Protein AF-A0ABD5WME0-F1 (afdb_monomer_lite)

Secondary structure (DSSP, 8-state):
-HHHHHHHHHT----TTS-HHHHHHHHHHHHHHTTTT-SSS-TT--EEEEEETTTTEEEEEEETT--S-HHHHHHHHHHHHHHHS-TT---EEEE----TTEEEEEEEE-

Sequence (110 aa):
MKQGGEASAQTLPYSDDISLEEAYDKLDKTVQEVYQDSDMKYPGGRYTYDLDTAAREARLGADKNWALPKPFVKGVHTRMINRFGPTDANPHLEESEPEGDEKFVWEVTW

pLDDT: mean 84.23, std 12.63, range [47.12, 97.81]

Organism: NCBI:txid3034025

Structure (mmCIF, N/CA/C/O backbone):
data_AF-A0ABD5WME0-F1
#
_entry.id   AF-A0ABD5WME0-F1
#
loop_
_atom_site.group_PDB
_atom_site.id
_atom_site.type_symbol
_atom_site.label_atom_id
_atom_site.label_alt_id
_atom_site.label_comp_id
_atom_site.label_asym_id
_atom_site.label_entity_id
_atom_site.label_seq_id
_atom_site.pdbx_PDB_ins_code
_atom_site.Cartn_x
_atom_site.Cartn_y
_atom_site.Cartn_z
_atom_site.occupancy
_atom_site.B_iso_or_equiv
_atom_site.auth_seq_id
_atom_site.auth_comp_id
_atom_site.auth_asym_id
_atom_site.auth_atom_id
_atom_site.pdbx_PDB_model_num
ATOM 1 N N . MET A 1 1 ? 6.179 14.810 -6.859 1.00 51.09 1 MET A N 1
ATOM 2 C CA . MET A 1 1 ? 5.584 13.580 -7.436 1.00 51.09 1 MET A CA 1
ATOM 3 C C . MET A 1 1 ? 4.652 12.796 -6.494 1.00 51.09 1 MET A C 1
ATOM 5 O O . MET A 1 1 ? 4.004 11.893 -7.002 1.00 51.09 1 MET A O 1
ATOM 9 N N . LYS A 1 2 ? 4.483 13.140 -5.196 1.00 47.12 2 LYS A N 1
ATOM 10 C CA . LYS A 1 2 ? 3.469 12.510 -4.305 1.00 47.12 2 LYS A CA 1
ATOM 11 C C . LYS A 1 2 ? 2.058 12.448 -4.921 1.00 47.12 2 LYS A C 1
ATOM 13 O O . LYS A 1 2 ? 1.420 11.407 -4.881 1.00 47.12 2 LYS A O 1
ATOM 18 N N . GLN A 1 3 ? 1.641 13.528 -5.589 1.00 51.97 3 GLN A N 1
ATOM 19 C CA . GLN A 1 3 ? 0.334 13.623 -6.256 1.00 51.97 3 GLN A CA 1
ATOM 20 C C . GLN A 1 3 ? 0.087 12.549 -7.330 1.00 51.97 3 GLN A C 1
ATOM 22 O O . GLN A 1 3 ? -1.062 12.211 -7.580 1.00 51.97 3 GLN A O 1
ATOM 27 N N . GLY A 1 4 ? 1.130 11.991 -7.959 1.00 59.53 4 GLY A N 1
ATOM 28 C CA . GLY A 1 4 ? 0.958 10.990 -9.018 1.00 59.53 4 GLY A CA 1
ATOM 29 C C . GLY A 1 4 ? 0.520 9.619 -8.496 1.00 59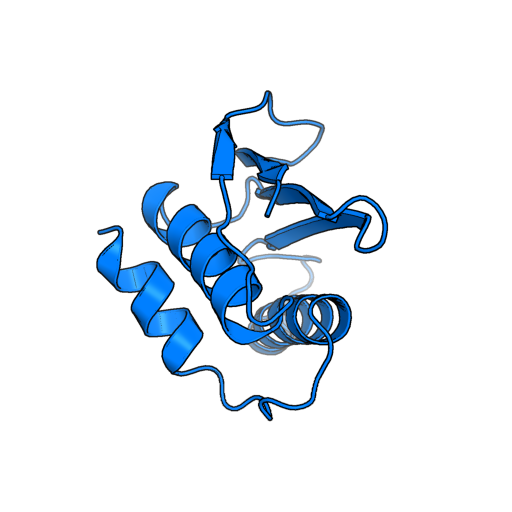.53 4 GLY A C 1
ATOM 30 O O . GLY A 1 4 ? -0.314 8.970 -9.121 1.00 59.53 4 GLY A O 1
ATOM 31 N N . GLY A 1 5 ? 1.050 9.194 -7.344 1.00 61.00 5 GLY A N 1
ATOM 32 C CA . GLY A 1 5 ? 0.703 7.904 -6.736 1.00 61.00 5 GLY A CA 1
ATOM 33 C C . GLY A 1 5 ? -0.723 7.894 -6.198 1.00 61.00 5 GLY A C 1
ATOM 34 O O . GLY A 1 5 ? -1.508 7.006 -6.517 1.00 61.00 5 GLY A O 1
ATOM 35 N N . GLU A 1 6 ? -1.091 8.948 -5.466 1.00 64.12 6 GLU A N 1
ATOM 36 C CA . GLU A 1 6 ? -2.452 9.121 -4.950 1.00 64.12 6 GLU A CA 1
ATOM 37 C C . GLU A 1 6 ? -3.487 9.218 -6.083 1.00 64.12 6 GLU A C 1
ATOM 39 O O . GLU A 1 6 ? -4.540 8.589 -6.000 1.00 64.12 6 GLU A O 1
ATOM 44 N N . ALA A 1 7 ? -3.181 9.944 -7.165 1.00 62.41 7 ALA A N 1
ATOM 45 C CA . ALA A 1 7 ? -4.062 10.044 -8.330 1.00 62.41 7 ALA A CA 1
ATOM 46 C C . ALA A 1 7 ? -4.202 8.710 -9.086 1.00 62.41 7 ALA A C 1
ATOM 48 O O . ALA A 1 7 ? -5.299 8.362 -9.512 1.00 62.41 7 ALA A O 1
ATOM 49 N N . SER A 1 8 ? -3.127 7.924 -9.204 1.00 62.41 8 SER A N 1
ATOM 50 C CA . SER A 1 8 ? -3.183 6.609 -9.868 1.00 62.41 8 SER A CA 1
ATOM 51 C C . SER A 1 8 ? -4.053 5.614 -9.091 1.00 62.41 8 SER A C 1
ATOM 53 O O . SER A 1 8 ? -4.802 4.838 -9.679 1.00 62.41 8 SER A O 1
ATOM 55 N N . ALA A 1 9 ? -4.028 5.679 -7.757 1.00 60.72 9 ALA A N 1
ATOM 56 C CA . ALA A 1 9 ? -4.901 4.868 -6.911 1.00 60.72 9 ALA A CA 1
ATOM 57 C C . ALA A 1 9 ? -6.381 5.323 -6.949 1.00 60.72 9 ALA A C 1
ATOM 59 O O . ALA A 1 9 ? -7.285 4.525 -6.699 1.00 60.72 9 ALA A O 1
ATOM 60 N N . GLN A 1 10 ? -6.668 6.586 -7.296 1.00 59.38 10 GLN A N 1
ATOM 61 C CA . GLN A 1 10 ? -8.044 7.056 -7.530 1.00 59.38 10 GLN A CA 1
ATOM 62 C C . GLN A 1 10 ? -8.659 6.460 -8.798 1.00 59.38 10 GLN A C 1
ATOM 64 O O . GLN A 1 10 ? -9.863 6.224 -8.830 1.00 59.38 10 GLN A O 1
ATOM 69 N N . THR A 1 11 ? -7.846 6.191 -9.820 1.00 65.31 11 THR A N 1
ATOM 70 C CA . THR A 1 11 ? -8.316 5.613 -11.086 1.00 65.31 11 THR A CA 1
ATOM 71 C C . THR A 1 11 ? -8.525 4.101 -11.035 1.00 65.31 11 THR A C 1
ATOM 73 O O . THR A 1 11 ? -8.935 3.521 -12.038 1.00 65.31 11 THR A O 1
ATOM 76 N N . LEU A 1 12 ? -8.262 3.451 -9.893 1.00 68.06 12 LEU A N 1
ATOM 77 C CA . LEU A 1 12 ? -8.513 2.020 -9.734 1.00 68.06 12 LEU A CA 1
ATOM 78 C C . LEU A 1 12 ? -10.025 1.752 -9.846 1.00 68.06 12 LEU A C 1
ATOM 80 O O . LEU A 1 12 ? -10.789 2.298 -9.038 1.00 68.06 12 LEU A O 1
ATOM 84 N N . PRO A 1 13 ? -10.468 0.916 -10.808 1.00 71.94 13 PRO A N 1
ATOM 85 C CA . PRO A 1 13 ? -11.879 0.659 -11.098 1.00 71.94 13 PRO A CA 1
ATOM 86 C C . PRO A 1 13 ? -12.493 -0.346 -10.109 1.00 71.94 13 PRO A C 1
ATOM 88 O O . PRO A 1 13 ? -13.335 -1.163 -10.476 1.00 71.94 13 PRO A O 1
ATOM 91 N N . TYR A 1 14 ? -12.015 -0.350 -8.866 1.00 79.31 14 TYR A N 1
ATOM 92 C CA . TYR A 1 14 ? -12.482 -1.264 -7.835 1.00 79.31 14 TYR A CA 1
ATOM 93 C C . TYR A 1 14 ? -13.739 -0.698 -7.184 1.00 79.31 14 TYR A C 1
ATOM 95 O O . TYR A 1 14 ? -13.873 0.518 -7.032 1.00 79.31 14 TYR A O 1
ATOM 103 N N . SER A 1 15 ? -14.649 -1.594 -6.813 1.00 73.12 15 SER A N 1
ATOM 104 C CA . SER A 1 15 ? -15.811 -1.235 -6.009 1.00 73.12 15 SER A CA 1
ATOM 105 C C . SER A 1 15 ? -15.359 -0.753 -4.627 1.00 73.12 15 SER A C 1
ATOM 107 O O . SER A 1 15 ? -14.357 -1.241 -4.110 1.00 73.12 15 SER A O 1
ATOM 109 N N . ASP A 1 16 ? -16.069 0.213 -4.043 1.00 74.81 16 ASP A N 1
ATOM 110 C CA . ASP A 1 16 ? -15.717 0.802 -2.740 1.00 74.81 16 ASP A CA 1
ATOM 111 C C . ASP A 1 16 ? -16.129 -0.086 -1.545 1.00 74.81 16 ASP A C 1
ATOM 113 O O . ASP A 1 16 ? -15.867 0.265 -0.400 1.00 74.81 16 ASP A O 1
ATOM 117 N N . ASP A 1 17 ? -16.779 -1.226 -1.796 1.00 79.38 17 ASP A N 1
ATOM 118 C CA . ASP A 1 17 ? -17.266 -2.179 -0.789 1.00 79.38 17 ASP A CA 1
ATOM 119 C C . ASP A 1 17 ? -16.300 -3.344 -0.505 1.00 79.38 17 ASP A C 1
ATOM 121 O O . ASP A 1 17 ? -16.624 -4.220 0.298 1.00 79.38 17 ASP A O 1
ATOM 125 N N . ILE A 1 18 ? -15.123 -3.356 -1.136 1.00 88.88 18 ILE A N 1
ATOM 126 C CA . ILE A 1 18 ? -14.094 -4.378 -0.900 1.00 88.88 18 ILE A CA 1
ATOM 127 C C . ILE A 1 18 ? -13.236 -4.041 0.320 1.00 88.88 18 ILE A C 1
ATOM 129 O O . ILE A 1 18 ? -13.022 -2.870 0.647 1.00 88.88 18 ILE A O 1
ATOM 133 N N . SER A 1 19 ? -12.698 -5.071 0.972 1.00 90.81 19 SER A N 1
ATOM 134 C CA . SER A 1 19 ? -11.790 -4.882 2.105 1.00 90.81 19 SER A CA 1
ATOM 135 C C . SER A 1 19 ? -10.431 -4.315 1.668 1.00 90.81 19 SER A C 1
ATOM 137 O O . SER A 1 19 ? -10.025 -4.423 0.508 1.00 90.81 19 SER A O 1
ATOM 139 N N . LEU A 1 20 ? -9.682 -3.736 2.614 1.00 91.06 20 LEU A N 1
ATOM 140 C CA . LEU A 1 20 ? -8.310 -3.278 2.371 1.00 91.06 20 LEU A CA 1
ATOM 141 C C . LEU A 1 20 ? -7.402 -4.409 1.857 1.00 91.06 20 LEU A C 1
ATOM 143 O O . LEU A 1 20 ? -6.599 -4.183 0.953 1.00 91.06 20 LEU A O 1
ATOM 147 N N . GLU A 1 21 ? -7.553 -5.616 2.401 1.00 91.75 21 GLU A N 1
ATOM 148 C CA . GLU A 1 21 ? -6.813 -6.809 1.975 1.00 91.75 21 GLU A CA 1
ATOM 149 C C . GLU A 1 21 ? -7.154 -7.182 0.525 1.00 91.75 21 GLU A C 1
ATOM 151 O O . GLU A 1 21 ? -6.263 -7.287 -0.318 1.00 91.75 21 GLU A O 1
ATOM 156 N N . GLU A 1 22 ? -8.445 -7.253 0.186 1.00 91.25 22 GLU A N 1
ATOM 157 C CA . GLU A 1 22 ? -8.901 -7.530 -1.182 1.00 91.25 22 GLU A CA 1
ATOM 158 C C . GLU A 1 22 ? -8.422 -6.470 -2.182 1.00 91.25 22 GLU A C 1
ATOM 160 O O . GLU A 1 22 ? -8.136 -6.774 -3.346 1.00 91.25 22 GLU A O 1
ATOM 165 N N . ALA A 1 23 ? -8.332 -5.213 -1.747 1.00 91.19 23 ALA A N 1
ATOM 166 C CA . ALA A 1 23 ? -7.832 -4.126 -2.568 1.00 91.19 23 ALA A CA 1
ATOM 167 C C . ALA A 1 23 ? -6.334 -4.298 -2.884 1.00 91.19 23 ALA A C 1
ATOM 169 O O . ALA A 1 23 ? -5.933 -4.084 -4.034 1.00 91.19 23 ALA A O 1
ATOM 170 N N . TYR A 1 24 ? -5.513 -4.708 -1.910 1.00 91.19 24 TYR A N 1
ATOM 171 C CA . TYR A 1 24 ? -4.092 -5.012 -2.127 1.00 91.19 24 TYR A CA 1
ATOM 172 C C . TYR A 1 24 ? -3.888 -6.242 -3.015 1.00 91.19 24 TYR A C 1
ATOM 174 O O . TYR A 1 24 ? -3.102 -6.177 -3.962 1.00 91.19 24 TYR A O 1
ATOM 182 N N . ASP A 1 25 ? -4.668 -7.303 -2.805 1.00 89.19 25 ASP A N 1
ATOM 183 C CA . ASP A 1 25 ? -4.666 -8.490 -3.667 1.00 89.19 25 ASP A CA 1
ATOM 184 C C . ASP A 1 25 ? -4.976 -8.135 -5.129 1.00 89.19 25 ASP A C 1
ATOM 186 O O . ASP A 1 25 ? -4.338 -8.628 -6.064 1.00 89.19 25 ASP A O 1
ATOM 190 N N . LYS A 1 26 ? -5.967 -7.265 -5.358 1.00 88.56 26 LYS A N 1
ATOM 191 C CA . LYS A 1 26 ? -6.315 -6.785 -6.705 1.00 88.56 26 LYS A CA 1
ATOM 192 C C . LYS A 1 26 ? -5.237 -5.881 -7.294 1.00 88.56 26 LYS A C 1
ATOM 194 O O . LYS A 1 26 ? -4.990 -5.953 -8.499 1.00 88.56 26 LYS A O 1
ATOM 199 N N . LEU A 1 27 ? -4.606 -5.033 -6.478 1.00 85.88 27 LEU A N 1
ATOM 200 C CA . LEU A 1 27 ? -3.494 -4.184 -6.905 1.00 85.88 27 LEU A CA 1
ATOM 201 C C . LEU A 1 27 ? -2.321 -5.033 -7.407 1.00 85.88 27 LEU A C 1
ATOM 203 O O . LEU A 1 27 ? -1.828 -4.774 -8.503 1.00 85.88 27 LEU A O 1
ATOM 207 N N . ASP A 1 28 ? -1.925 -6.064 -6.659 1.00 82.44 28 ASP A N 1
ATOM 208 C CA . ASP A 1 28 ? -0.843 -6.963 -7.069 1.00 82.44 28 ASP A CA 1
ATOM 209 C C . ASP A 1 28 ? -1.206 -7.748 -8.340 1.00 82.44 28 ASP A C 1
ATOM 211 O O . ASP A 1 28 ? -0.436 -7.768 -9.300 1.00 82.44 28 ASP A O 1
ATOM 215 N N . LYS A 1 29 ? -2.428 -8.295 -8.422 1.00 81.25 29 LYS A N 1
ATOM 216 C CA . LYS A 1 29 ? -2.912 -8.987 -9.632 1.00 81.25 29 LYS A CA 1
ATOM 217 C C . LYS A 1 29 ? -2.904 -8.095 -10.871 1.00 81.25 29 LYS A C 1
ATOM 219 O O . LYS A 1 29 ? -2.434 -8.524 -11.917 1.00 81.25 29 LYS A O 1
ATOM 224 N N . THR A 1 30 ? -3.356 -6.848 -10.749 1.00 79.75 30 THR A N 1
ATOM 225 C CA . THR A 1 30 ? -3.373 -5.894 -11.873 1.00 79.75 30 THR A CA 1
ATOM 226 C C . THR A 1 30 ? -1.964 -5.620 -12.394 1.00 79.75 30 THR A C 1
ATOM 228 O O . THR A 1 30 ? -1.749 -5.512 -13.598 1.00 79.75 30 THR A O 1
ATOM 231 N N . VAL A 1 31 ? -0.979 -5.531 -11.497 1.00 74.75 31 VAL A N 1
ATOM 232 C CA . VAL A 1 31 ? 0.429 -5.384 -11.884 1.00 74.75 31 VAL A CA 1
ATOM 233 C C . VAL A 1 31 ? 0.931 -6.642 -12.593 1.00 74.75 31 VAL A C 1
ATOM 235 O O . VAL A 1 31 ? 1.627 -6.524 -13.599 1.00 74.75 31 VAL A O 1
ATOM 238 N N . GLN A 1 32 ? 0.572 -7.835 -12.112 1.00 73.88 32 GLN A N 1
ATOM 239 C CA . GLN A 1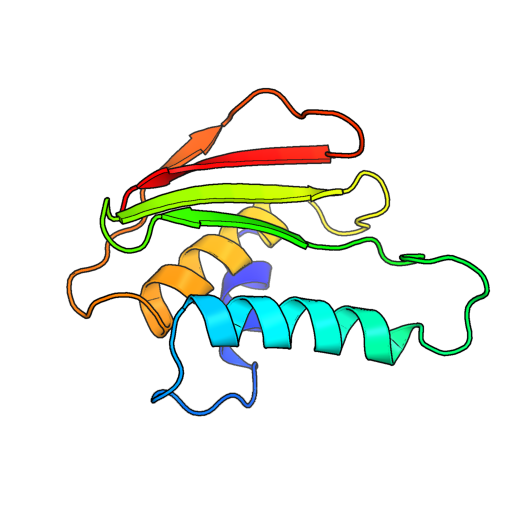 32 ? 0.978 -9.099 -12.732 1.00 73.88 32 GLN A CA 1
ATOM 240 C C . GLN A 1 32 ? 0.368 -9.303 -14.126 1.00 73.88 32 GLN A C 1
ATOM 242 O O . GLN A 1 32 ? 1.073 -9.739 -15.034 1.00 73.88 32 GLN A O 1
ATOM 247 N N . GLU A 1 33 ? -0.904 -8.951 -14.329 1.00 74.38 33 GLU A N 1
ATOM 248 C CA . GLU A 1 33 ? -1.602 -9.095 -15.618 1.00 74.38 33 GLU A CA 1
ATOM 249 C C . GLU A 1 33 ? -0.907 -8.329 -16.754 1.00 74.38 33 GLU A C 1
ATOM 251 O O . GLU A 1 33 ? -0.840 -8.817 -17.882 1.00 74.38 33 GLU A O 1
ATOM 256 N N . VAL A 1 34 ? -0.305 -7.169 -16.459 1.00 69.62 34 VAL A N 1
ATOM 257 C CA . VAL A 1 34 ? 0.475 -6.380 -17.435 1.00 69.62 34 VAL A CA 1
ATOM 258 C C . VAL A 1 34 ? 1.699 -7.145 -17.955 1.00 69.62 34 VAL A C 1
ATOM 260 O O . VAL A 1 34 ? 2.173 -6.881 -19.059 1.00 69.62 34 VAL A O 1
ATOM 263 N N . TYR A 1 35 ? 2.204 -8.102 -17.180 1.00 63.59 35 TYR A N 1
ATOM 264 C CA . TYR A 1 35 ? 3.439 -8.826 -17.457 1.00 63.59 35 TYR A CA 1
ATOM 265 C C . TYR A 1 35 ? 3.253 -10.345 -17.556 1.00 63.59 35 TYR A C 1
ATOM 267 O O . TYR A 1 35 ? 4.231 -11.085 -17.465 1.00 63.59 35 TYR A O 1
ATOM 275 N N . GLN A 1 36 ? 2.020 -10.809 -17.779 1.00 65.75 36 GLN A N 1
ATOM 276 C CA . GLN A 1 36 ? 1.663 -12.233 -17.823 1.00 65.75 36 GLN A CA 1
ATOM 277 C C . GLN A 1 36 ? 2.459 -13.062 -18.852 1.00 65.75 36 GLN A C 1
ATOM 279 O O . GLN A 1 36 ? 2.609 -14.266 -18.673 1.00 65.75 36 GLN A O 1
ATOM 284 N N . ASP A 1 37 ? 2.998 -12.423 -19.896 1.00 68.44 37 ASP A N 1
ATOM 285 C CA . ASP A 1 37 ? 3.798 -13.065 -20.951 1.00 68.44 37 ASP A CA 1
ATOM 286 C C . ASP A 1 37 ? 5.312 -13.090 -20.646 1.00 68.44 37 ASP A C 1
ATOM 288 O O . ASP A 1 37 ? 6.125 -13.415 -21.513 1.00 68.44 37 ASP A O 1
ATOM 292 N N . SER A 1 38 ? 5.728 -12.702 -19.436 1.00 65.94 38 SER A N 1
ATOM 293 C CA . SER A 1 38 ? 7.132 -12.714 -19.020 1.00 65.94 38 SER A CA 1
ATOM 294 C C . SER A 1 38 ? 7.502 -13.995 -18.275 1.00 65.94 38 SER A C 1
ATOM 296 O O . SER A 1 38 ? 6.808 -14.413 -17.355 1.00 65.94 38 SER A O 1
ATOM 298 N N . ASP A 1 39 ? 8.676 -14.554 -18.583 1.00 66.88 39 ASP A N 1
ATOM 299 C CA . ASP A 1 39 ? 9.268 -15.663 -17.815 1.00 66.88 39 ASP A CA 1
ATOM 300 C C . ASP A 1 39 ? 9.751 -15.233 -16.412 1.00 66.88 39 ASP A C 1
ATOM 302 O O . ASP A 1 39 ? 10.124 -16.063 -15.577 1.00 66.88 39 ASP A O 1
ATOM 306 N N . MET A 1 40 ? 9.789 -13.925 -16.136 1.00 60.62 40 MET A N 1
ATOM 307 C CA . MET A 1 40 ? 10.102 -13.390 -14.814 1.00 60.62 40 MET A CA 1
ATOM 308 C C . MET A 1 40 ? 8.843 -13.351 -13.949 1.00 60.62 40 MET A C 1
ATOM 310 O O . MET A 1 40 ? 7.791 -12.907 -14.388 1.00 60.62 40 MET A O 1
ATOM 314 N N . LYS A 1 41 ? 8.973 -13.714 -12.668 1.00 64.62 41 LYS A N 1
ATOM 315 C CA . LYS A 1 41 ? 7.843 -13.702 -11.725 1.00 64.62 41 LYS A CA 1
ATOM 316 C C . LYS A 1 41 ? 7.238 -12.300 -11.516 1.00 64.62 41 LYS A C 1
ATOM 318 O O . LYS A 1 41 ? 6.033 -12.198 -11.347 1.00 64.62 41 LYS A O 1
ATOM 323 N N . TYR A 1 42 ? 8.067 -11.247 -11.528 1.00 65.69 42 TYR A N 1
ATOM 324 C CA . TYR A 1 42 ? 7.662 -9.840 -11.333 1.00 65.69 42 TYR A CA 1
ATOM 325 C C . TYR A 1 42 ? 8.583 -8.871 -12.109 1.00 65.69 42 TYR A C 1
ATOM 327 O O . TYR A 1 42 ? 9.413 -8.185 -11.508 1.00 65.69 42 TYR A O 1
ATOM 335 N N . PRO A 1 43 ? 8.519 -8.813 -13.449 1.00 64.50 43 PRO A N 1
ATOM 336 C CA . PRO A 1 43 ? 9.442 -8.002 -14.256 1.00 64.50 43 PRO A CA 1
ATOM 337 C C . PRO A 1 43 ? 9.250 -6.489 -14.076 1.00 64.50 43 PRO A C 1
ATOM 339 O O . PRO A 1 43 ? 10.213 -5.742 -14.217 1.00 64.50 43 PRO A O 1
ATOM 342 N N . GLY A 1 44 ? 8.041 -6.032 -13.729 1.00 71.25 44 GLY A N 1
ATOM 343 C CA . GLY A 1 44 ? 7.767 -4.639 -13.341 1.00 71.25 44 GLY A CA 1
ATOM 344 C C . GLY A 1 44 ? 7.943 -4.356 -11.845 1.00 71.25 44 GLY A C 1
ATOM 345 O O . GLY A 1 44 ? 7.707 -3.230 -11.405 1.00 71.25 44 GLY A O 1
ATOM 346 N N . GLY A 1 45 ? 8.333 -5.380 -11.082 1.00 83.25 45 GLY A N 1
ATOM 347 C CA . GLY A 1 45 ? 8.258 -5.419 -9.630 1.00 83.25 45 GLY A CA 1
ATOM 348 C C . GLY A 1 45 ? 6.857 -5.665 -9.087 1.00 83.25 45 GLY A C 1
ATOM 349 O O . GLY A 1 45 ? 5.915 -5.912 -9.840 1.00 83.25 45 GLY A O 1
ATOM 350 N N . ARG A 1 46 ? 6.733 -5.592 -7.762 1.00 87.19 46 ARG A N 1
ATOM 351 C CA . ARG A 1 46 ? 5.462 -5.708 -7.035 1.00 87.19 46 ARG A CA 1
ATOM 352 C C . ARG A 1 46 ? 5.399 -4.787 -5.826 1.00 87.19 46 ARG A C 1
ATOM 354 O O . ARG A 1 46 ? 6.435 -4.391 -5.285 1.00 87.19 46 ARG A O 1
ATOM 361 N N . TYR A 1 47 ? 4.179 -4.528 -5.371 1.00 89.38 47 TYR A N 1
ATOM 362 C CA . TYR A 1 47 ? 3.943 -4.024 -4.024 1.00 89.38 47 TYR A CA 1
ATOM 363 C C . TYR A 1 47 ? 4.137 -5.165 -3.016 1.00 89.38 47 TYR A C 1
ATOM 365 O O . TYR A 1 47 ? 3.762 -6.305 -3.282 1.00 89.38 47 TYR A O 1
ATOM 373 N N . THR A 1 48 ? 4.736 -4.870 -1.867 1.00 92.12 48 THR A N 1
ATOM 374 C CA . THR A 1 48 ? 4.781 -5.777 -0.715 1.00 92.12 48 THR A CA 1
ATOM 375 C C . THR A 1 48 ? 3.818 -5.264 0.345 1.00 92.12 48 THR A C 1
ATOM 377 O O . THR A 1 48 ? 3.667 -4.053 0.529 1.00 92.12 48 THR A O 1
ATOM 380 N N . TYR A 1 49 ? 3.102 -6.177 0.989 1.00 93.94 49 TYR A N 1
ATOM 381 C CA . TYR A 1 49 ? 2.187 -5.854 2.071 1.00 93.94 49 TYR A CA 1
ATOM 382 C C . TYR A 1 49 ? 2.094 -7.028 3.041 1.00 93.94 49 TYR A C 1
ATOM 384 O O . TYR A 1 49 ? 2.042 -8.184 2.623 1.00 93.94 49 TYR A O 1
ATOM 392 N N . ASP A 1 50 ? 2.064 -6.700 4.323 1.00 94.88 50 ASP A N 1
ATOM 393 C CA . ASP A 1 50 ? 1.688 -7.565 5.432 1.00 94.88 50 ASP A CA 1
ATOM 394 C C . ASP A 1 50 ? 0.740 -6.745 6.308 1.00 94.88 50 ASP A C 1
ATOM 396 O O . ASP A 1 50 ? 1.107 -5.654 6.747 1.00 94.88 50 ASP A O 1
ATOM 400 N N . LEU A 1 51 ? -0.509 -7.188 6.444 1.00 95.00 51 LEU A N 1
ATOM 401 C CA . LEU A 1 51 ? -1.590 -6.408 7.046 1.00 95.00 51 LEU A CA 1
ATOM 402 C C . LEU A 1 51 ? -2.050 -7.074 8.344 1.00 95.00 51 LEU A C 1
ATOM 404 O O . LEU A 1 51 ? -2.535 -8.202 8.319 1.00 95.00 51 LEU A O 1
ATOM 408 N N . ASP A 1 52 ? -2.041 -6.325 9.445 1.00 95.25 52 ASP A N 1
ATOM 409 C CA . ASP A 1 52 ? -2.811 -6.639 10.646 1.00 95.25 52 ASP A CA 1
ATOM 410 C C . ASP A 1 52 ? -3.970 -5.642 10.769 1.00 95.25 52 ASP A C 1
ATOM 412 O O . ASP A 1 52 ? -3.906 -4.604 11.433 1.00 95.25 52 ASP A O 1
ATOM 416 N N . THR A 1 53 ? -5.083 -5.956 10.102 1.00 90.81 53 THR A N 1
ATOM 417 C CA . THR A 1 53 ? -6.271 -5.091 10.116 1.00 90.81 53 THR A CA 1
ATOM 418 C C . THR A 1 53 ? -6.942 -5.005 11.488 1.00 90.81 53 THR A C 1
ATOM 420 O O . THR A 1 53 ? -7.701 -4.066 11.727 1.00 90.81 53 THR A O 1
ATOM 423 N N . ALA A 1 54 ? -6.689 -5.969 12.382 1.00 91.38 54 ALA A N 1
ATOM 424 C CA . ALA A 1 54 ? -7.234 -5.957 13.735 1.00 91.38 54 ALA A CA 1
ATOM 425 C C . ALA A 1 54 ? -6.450 -4.989 14.633 1.00 91.38 54 ALA A C 1
ATOM 427 O O . ALA A 1 54 ? -7.063 -4.246 15.401 1.00 91.38 54 ALA A O 1
ATOM 428 N N . ALA A 1 55 ? -5.121 -4.959 14.492 1.00 94.50 55 ALA A N 1
ATOM 429 C CA . ALA A 1 55 ? -4.247 -3.986 15.145 1.00 94.50 55 ALA A CA 1
ATOM 430 C C . ALA A 1 55 ? -4.247 -2.607 14.456 1.00 94.50 55 ALA A C 1
ATOM 432 O O . ALA A 1 55 ? -3.852 -1.624 15.075 1.00 94.50 55 ALA A O 1
ATOM 433 N N . ARG A 1 56 ? -4.746 -2.523 13.211 1.00 95.31 56 ARG A N 1
ATOM 434 C CA . ARG A 1 56 ? -4.633 -1.356 12.312 1.00 95.31 56 ARG A CA 1
ATOM 435 C C . ARG A 1 56 ? -3.177 -1.008 12.001 1.00 95.31 56 ARG A C 1
ATOM 437 O O . ARG A 1 56 ? -2.787 0.161 11.979 1.00 95.31 56 ARG A O 1
ATOM 444 N N . GLU A 1 57 ? -2.392 -2.048 11.754 1.00 96.81 57 GLU A N 1
ATOM 445 C CA . GLU A 1 57 ? -0.968 -1.959 11.459 1.00 96.81 57 GLU A CA 1
ATOM 446 C C . GLU A 1 57 ? -0.648 -2.688 10.150 1.00 96.81 57 GLU A C 1
ATOM 448 O O . GLU A 1 57 ? -1.354 -3.612 9.740 1.00 96.81 57 GLU A O 1
ATOM 453 N N . ALA A 1 58 ? 0.409 -2.265 9.462 1.00 96.75 58 ALA A N 1
ATOM 454 C CA . ALA A 1 58 ? 0.938 -2.979 8.309 1.00 96.75 58 ALA A CA 1
ATOM 455 C C . ALA A 1 58 ? 2.411 -2.694 8.063 1.00 96.75 58 ALA A C 1
ATOM 457 O O . ALA A 1 58 ? 2.873 -1.569 8.250 1.00 96.75 58 ALA A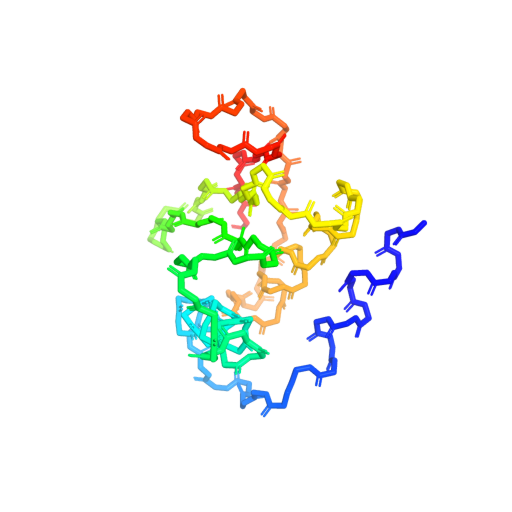 O 1
ATOM 458 N N . ARG A 1 59 ? 3.086 -3.670 7.459 1.00 96.75 59 ARG A N 1
ATOM 459 C CA . ARG A 1 59 ? 4.355 -3.467 6.765 1.00 96.75 59 ARG A CA 1
ATOM 460 C C . ARG A 1 59 ? 4.085 -3.370 5.268 1.00 96.75 59 ARG A C 1
ATOM 462 O O . ARG A 1 59 ? 3.630 -4.327 4.648 1.00 96.75 59 ARG A O 1
ATOM 469 N N . LEU A 1 60 ? 4.329 -2.203 4.678 1.00 96.19 60 LEU A N 1
ATOM 470 C CA . LEU A 1 60 ? 4.006 -1.908 3.278 1.00 96.19 60 LEU A CA 1
ATOM 471 C C . LEU A 1 60 ? 5.248 -1.494 2.502 1.00 96.19 60 LEU A C 1
ATOM 473 O O . LEU A 1 60 ? 6.074 -0.743 3.011 1.00 96.19 60 LEU A O 1
ATOM 477 N N . GLY A 1 61 ? 5.361 -1.900 1.243 1.00 95.12 61 GLY A N 1
ATOM 478 C CA . GLY A 1 61 ? 6.538 -1.598 0.447 1.00 95.12 61 GLY A CA 1
ATOM 479 C C . GLY A 1 61 ? 6.410 -1.892 -1.040 1.00 95.12 61 GLY A C 1
ATOM 480 O O . GLY A 1 61 ? 5.331 -2.095 -1.597 1.00 95.12 61 GLY A O 1
ATOM 481 N N . ALA A 1 62 ? 7.562 -1.881 -1.702 1.00 93.75 62 ALA A N 1
ATOM 482 C CA . ALA A 1 62 ? 7.718 -2.345 -3.072 1.00 93.75 62 ALA A CA 1
ATOM 483 C C . ALA A 1 62 ? 9.087 -2.999 -3.256 1.00 93.75 62 ALA A C 1
ATOM 485 O O . ALA A 1 62 ? 10.064 -2.614 -2.604 1.00 93.75 62 ALA A O 1
ATOM 486 N N . ASP A 1 63 ? 9.168 -3.966 -4.164 1.00 92.75 63 ASP A N 1
ATOM 487 C CA . ASP A 1 63 ? 10.402 -4.705 -4.421 1.00 92.75 63 ASP A CA 1
ATOM 488 C C . ASP A 1 63 ? 11.445 -3.909 -5.239 1.00 92.75 63 ASP A C 1
ATOM 490 O O . ASP A 1 63 ? 11.192 -2.831 -5.789 1.00 92.75 63 ASP A O 1
ATOM 494 N N . LYS A 1 64 ? 12.664 -4.452 -5.323 1.00 89.19 64 LYS A N 1
ATOM 495 C CA . LYS A 1 64 ? 13.809 -3.881 -6.058 1.00 89.19 64 LYS A CA 1
ATOM 496 C C . LYS A 1 64 ? 13.558 -3.675 -7.548 1.00 89.19 64 LYS A C 1
ATOM 498 O O . LYS A 1 64 ? 14.167 -2.778 -8.138 1.00 89.19 64 LYS A O 1
ATOM 503 N N . ASN A 1 65 ? 12.657 -4.459 -8.134 1.00 86.25 65 ASN A N 1
ATOM 504 C CA . ASN A 1 65 ? 12.317 -4.383 -9.550 1.00 86.25 65 ASN A CA 1
ATOM 505 C C . ASN A 1 65 ? 11.320 -3.250 -9.834 1.00 86.25 65 ASN A C 1
ATOM 507 O O . ASN A 1 65 ? 11.136 -2.878 -10.991 1.00 86.25 65 ASN A O 1
ATOM 511 N N . TRP A 1 66 ? 10.736 -2.638 -8.795 1.00 87.06 66 TRP A N 1
ATOM 512 C CA . TRP A 1 66 ? 9.804 -1.532 -8.957 1.00 87.06 66 TRP A CA 1
ATOM 513 C C . TRP A 1 66 ? 10.451 -0.315 -9.627 1.00 87.06 66 TRP A C 1
ATOM 515 O O . TRP A 1 66 ? 11.402 0.294 -9.113 1.00 87.06 66 TRP A O 1
ATOM 525 N N . ALA A 1 67 ? 9.903 0.079 -10.776 1.00 82.69 67 ALA A N 1
ATOM 526 C CA . ALA A 1 67 ? 10.445 1.163 -11.593 1.00 82.69 67 ALA A CA 1
ATOM 527 C C . ALA A 1 67 ? 10.101 2.569 -11.063 1.00 82.69 67 ALA A C 1
ATOM 529 O O . ALA A 1 67 ? 10.809 3.535 -11.355 1.00 82.69 67 ALA A O 1
ATOM 530 N N . LEU A 1 68 ? 9.021 2.706 -10.284 1.00 84.88 68 LEU A N 1
ATOM 531 C CA . LEU A 1 68 ? 8.508 4.012 -9.856 1.00 84.88 68 LEU A CA 1
ATOM 532 C C . LEU A 1 68 ? 9.194 4.512 -8.571 1.00 84.88 68 LEU A C 1
ATOM 534 O O . LEU A 1 68 ? 9.625 3.718 -7.732 1.00 84.88 68 LEU A O 1
ATOM 538 N N . PRO A 1 69 ? 9.309 5.841 -8.383 1.00 89.00 69 PRO A N 1
ATOM 539 C CA . PRO A 1 69 ? 10.061 6.406 -7.269 1.00 89.00 69 PRO A CA 1
ATOM 540 C C . PRO A 1 69 ? 9.324 6.268 -5.928 1.00 89.00 69 PRO A C 1
ATOM 542 O O . PRO A 1 69 ? 8.095 6.292 -5.870 1.00 89.00 69 PRO A O 1
ATOM 545 N N . LYS A 1 70 ? 10.087 6.246 -4.827 1.00 90.88 70 LYS A N 1
ATOM 546 C CA . LYS A 1 70 ? 9.601 6.128 -3.437 1.00 90.88 70 LYS A CA 1
ATOM 547 C C . LYS A 1 70 ? 8.353 6.978 -3.111 1.00 90.88 70 LYS A C 1
ATOM 549 O O . LYS A 1 70 ? 7.399 6.427 -2.564 1.00 90.88 70 LYS A O 1
ATOM 554 N N . PRO A 1 71 ? 8.268 8.280 -3.476 1.00 90.19 71 PRO A N 1
ATOM 555 C CA . PRO A 1 71 ? 7.091 9.095 -3.165 1.00 90.19 71 PRO A CA 1
ATOM 556 C C . PRO A 1 71 ? 5.819 8.678 -3.910 1.00 90.19 71 PRO A C 1
ATOM 558 O O . PRO A 1 71 ? 4.728 8.986 -3.441 1.00 90.19 71 PRO A O 1
ATOM 561 N N . PHE A 1 72 ? 5.951 8.028 -5.070 1.00 87.12 72 PHE A N 1
ATOM 562 C CA . PHE A 1 72 ? 4.815 7.486 -5.811 1.00 87.12 72 PHE A CA 1
ATOM 56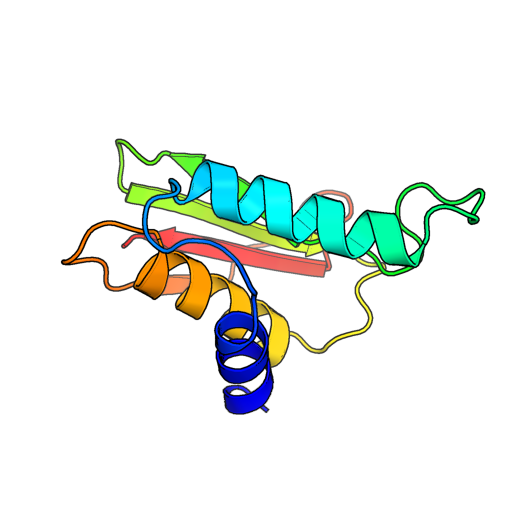3 C C . PHE A 1 72 ? 4.243 6.272 -5.076 1.00 87.12 72 PHE A C 1
ATOM 565 O O . PHE A 1 72 ? 3.055 6.248 -4.778 1.00 87.12 72 PHE A O 1
ATOM 572 N N . VAL A 1 73 ? 5.106 5.314 -4.721 1.00 89.94 73 VAL A N 1
ATOM 573 C CA . VAL A 1 73 ? 4.732 4.098 -3.978 1.00 89.94 73 VAL A CA 1
ATOM 574 C C . VAL A 1 73 ? 4.061 4.463 -2.656 1.00 89.94 73 VAL A C 1
ATOM 576 O O . VAL A 1 73 ? 2.952 4.013 -2.382 1.00 89.94 73 VAL A O 1
ATOM 579 N N . LYS A 1 74 ? 4.671 5.386 -1.899 1.00 91.94 74 LYS A N 1
ATOM 580 C CA . LYS A 1 74 ? 4.105 5.906 -0.648 1.00 91.94 74 LYS A CA 1
ATOM 581 C C . LYS A 1 74 ? 2.692 6.474 -0.841 1.00 91.94 74 LYS A C 1
ATOM 583 O O . LYS A 1 74 ? 1.806 6.181 -0.049 1.00 91.94 74 LYS A O 1
ATOM 588 N N . GLY A 1 75 ? 2.475 7.253 -1.904 1.00 90.31 75 GLY A N 1
ATOM 589 C CA . GLY A 1 75 ? 1.166 7.833 -2.219 1.00 90.31 75 GLY A CA 1
ATOM 590 C C . GLY A 1 75 ? 0.095 6.791 -2.563 1.00 90.31 75 GLY A C 1
ATOM 591 O O . GLY A 1 75 ? -1.058 6.958 -2.172 1.00 90.31 75 GLY A O 1
ATOM 592 N N . VAL A 1 76 ? 0.470 5.699 -3.239 1.00 90.12 76 VAL A N 1
ATOM 593 C CA . VAL A 1 76 ? -0.450 4.580 -3.506 1.00 90.12 76 VAL A CA 1
ATOM 594 C C . VAL A 1 76 ? -0.897 3.939 -2.192 1.00 90.12 76 VAL A C 1
ATOM 596 O O . VAL A 1 76 ? -2.097 3.885 -1.945 1.00 90.12 76 VAL A O 1
ATOM 599 N N . HIS A 1 77 ? 0.031 3.557 -1.308 1.00 93.88 77 HIS A N 1
ATOM 600 C CA . HIS A 1 77 ? -0.310 2.961 -0.008 1.00 93.88 77 HIS A CA 1
ATOM 601 C C . HIS A 1 77 ? -1.195 3.869 0.853 1.00 93.88 77 HIS A C 1
ATOM 603 O O . HIS A 1 77 ? -2.231 3.433 1.353 1.00 93.88 77 HIS A O 1
ATOM 609 N N . THR A 1 78 ? -0.836 5.154 0.966 1.00 92.81 78 THR A N 1
ATOM 610 C CA . THR A 1 78 ? -1.650 6.151 1.677 1.00 92.81 78 THR A CA 1
ATOM 611 C C . THR A 1 78 ? -3.077 6.198 1.129 1.00 92.81 78 THR A C 1
ATOM 613 O O . THR A 1 78 ? -4.036 6.243 1.897 1.00 92.81 78 THR A O 1
ATOM 616 N N . ARG A 1 79 ? -3.251 6.163 -0.198 1.00 90.06 79 ARG A N 1
ATOM 617 C CA . ARG A 1 79 ? -4.584 6.206 -0.807 1.00 90.06 79 ARG A CA 1
ATOM 618 C C . ARG A 1 79 ? -5.365 4.907 -0.625 1.00 90.06 79 ARG A C 1
ATOM 620 O O . ARG A 1 79 ? -6.572 4.992 -0.426 1.00 90.06 79 ARG A O 1
ATOM 627 N N . MET A 1 80 ? -4.707 3.751 -0.683 1.00 91.94 80 MET A N 1
ATOM 628 C CA . MET A 1 80 ? -5.343 2.450 -0.449 1.00 91.94 80 MET A CA 1
ATOM 629 C C . MET A 1 80 ? -5.971 2.398 0.944 1.00 91.94 80 MET A C 1
ATOM 631 O O . MET A 1 80 ? -7.156 2.103 1.064 1.00 91.94 80 MET A O 1
ATOM 635 N N . ILE A 1 81 ? -5.217 2.791 1.975 1.00 92.88 81 ILE A N 1
ATOM 636 C CA . ILE A 1 81 ? -5.715 2.814 3.356 1.00 92.88 81 ILE A CA 1
ATOM 637 C C . ILE A 1 81 ? -6.845 3.838 3.521 1.00 92.88 81 ILE A C 1
ATOM 639 O O . ILE A 1 81 ? -7.887 3.508 4.068 1.00 92.88 81 ILE A O 1
ATOM 643 N N . ASN A 1 82 ? -6.696 5.049 2.976 1.00 91.25 82 ASN A N 1
ATOM 644 C CA . ASN A 1 82 ? -7.744 6.076 3.054 1.00 91.25 82 ASN A CA 1
ATOM 645 C C . ASN A 1 82 ? -9.048 5.699 2.330 1.00 91.25 82 ASN A C 1
ATOM 647 O O . ASN A 1 82 ? -10.093 6.268 2.633 1.00 91.25 82 ASN A O 1
ATOM 651 N N . ARG A 1 83 ? -8.984 4.842 1.303 1.00 89.56 83 ARG A N 1
ATOM 652 C CA . ARG A 1 83 ? -10.150 4.477 0.486 1.00 89.56 83 ARG A CA 1
ATOM 653 C C . ARG A 1 83 ? -10.828 3.198 0.970 1.00 89.56 83 ARG A C 1
ATOM 655 O O . ARG A 1 83 ? -12.049 3.161 0.984 1.00 89.56 83 ARG A O 1
ATOM 662 N N . PHE A 1 84 ? -10.045 2.180 1.316 1.00 91.75 84 PHE A N 1
ATOM 663 C CA . PHE A 1 84 ? -10.536 0.829 1.619 1.00 91.75 84 PHE A CA 1
ATOM 664 C C . PHE A 1 84 ? -10.336 0.426 3.089 1.00 91.75 84 PHE A C 1
ATOM 666 O O . PHE A 1 84 ? -10.779 -0.641 3.507 1.00 91.75 84 PHE A O 1
ATOM 673 N N . GLY A 1 85 ? -9.643 1.251 3.879 1.00 89.50 85 GLY A N 1
ATOM 674 C CA . GLY A 1 85 ? -9.565 1.099 5.328 1.00 89.50 85 GLY A CA 1
ATOM 675 C C . GLY A 1 85 ? -10.828 1.606 6.041 1.00 89.50 85 GLY A C 1
ATOM 676 O O . GLY A 1 85 ? -11.783 2.050 5.400 1.00 89.50 85 GLY A O 1
ATOM 677 N N . PRO A 1 86 ? -10.849 1.550 7.384 1.00 88.56 86 PRO A N 1
ATOM 678 C CA . PRO A 1 86 ? -11.923 2.125 8.192 1.0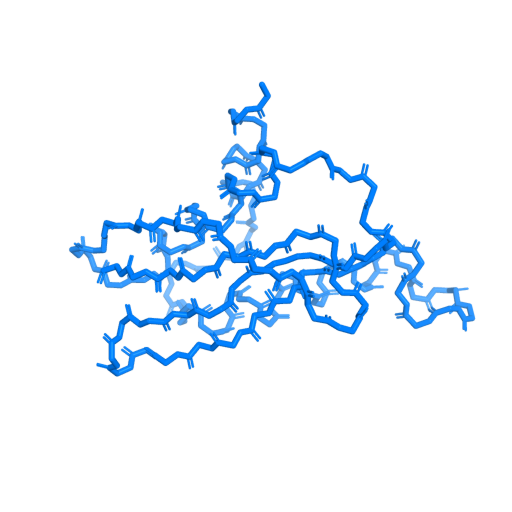0 88.56 86 PRO A CA 1
ATOM 679 C C . PRO A 1 86 ? -12.207 3.595 7.847 1.00 88.56 86 PRO A C 1
ATOM 681 O O . PRO A 1 86 ? -11.308 4.337 7.465 1.00 88.56 86 PRO A O 1
ATOM 684 N N . THR A 1 87 ? -13.444 4.060 8.041 1.00 86.69 87 THR A N 1
ATOM 685 C CA . THR A 1 87 ? -13.838 5.449 7.720 1.00 86.69 87 THR A CA 1
ATOM 686 C C . THR A 1 87 ? -13.060 6.518 8.494 1.00 86.69 87 THR A C 1
ATOM 688 O O . THR A 1 87 ? -13.021 7.670 8.073 1.00 86.69 87 THR A O 1
ATOM 691 N N . ASP A 1 88 ? -12.488 6.153 9.641 1.00 90.31 88 ASP A N 1
ATOM 692 C CA . ASP A 1 88 ? -11.656 7.000 10.497 1.00 90.31 88 ASP A CA 1
ATOM 693 C C . ASP A 1 88 ? -10.149 6.843 10.236 1.00 90.31 88 ASP A C 1
ATOM 695 O O . ASP A 1 88 ? -9.354 7.444 10.955 1.00 90.31 88 ASP A O 1
ATOM 699 N N . ALA A 1 89 ? -9.755 6.055 9.229 1.00 89.88 89 ALA A N 1
ATOM 700 C CA . ALA A 1 89 ? -8.357 5.765 8.943 1.00 89.88 89 ALA A CA 1
ATOM 701 C C . ALA A 1 89 ? -7.562 7.035 8.619 1.00 89.88 89 ALA A C 1
ATOM 703 O O . ALA A 1 89 ? -7.944 7.834 7.758 1.00 89.88 89 ALA A O 1
ATOM 704 N N . ASN A 1 90 ? -6.413 7.188 9.278 1.00 91.62 90 ASN A N 1
ATOM 705 C CA . ASN A 1 90 ? -5.451 8.244 8.985 1.00 91.62 90 ASN A CA 1
ATOM 706 C C . ASN A 1 90 ? -4.026 7.669 8.961 1.00 91.62 90 ASN A C 1
ATOM 708 O O . ASN A 1 90 ? -3.338 7.682 9.984 1.00 91.62 90 ASN A O 1
ATOM 712 N N . PRO A 1 91 ? -3.562 7.172 7.801 1.00 93.25 91 PRO A N 1
ATOM 713 C CA . PRO A 1 91 ? -2.348 6.382 7.718 1.00 93.25 91 PRO A CA 1
ATOM 714 C C . PRO A 1 91 ? -1.089 7.200 8.020 1.00 93.25 91 PRO A C 1
ATOM 716 O O . PRO A 1 91 ? -0.751 8.161 7.318 1.00 93.25 91 PRO A O 1
ATOM 719 N N . HIS A 1 92 ? -0.340 6.752 9.021 1.00 95.38 92 HIS A N 1
ATOM 720 C CA . HIS A 1 92 ? 0.995 7.214 9.358 1.00 95.38 92 HIS A CA 1
ATOM 721 C C . HIS A 1 92 ? 2.033 6.209 8.857 1.00 95.38 92 HIS A C 1
ATOM 723 O O . HIS A 1 92 ? 2.070 5.078 9.316 1.00 95.38 92 HIS A O 1
ATOM 729 N N . LEU A 1 93 ? 2.869 6.621 7.899 1.00 96.19 93 LEU A N 1
ATOM 730 C CA . LEU A 1 93 ? 3.880 5.760 7.276 1.00 96.19 93 LEU A CA 1
ATOM 731 C C . LEU A 1 93 ? 5.280 6.180 7.733 1.00 96.19 93 LEU A C 1
ATOM 733 O O . LEU A 1 93 ? 5.809 7.188 7.226 1.00 96.19 93 LEU A O 1
ATOM 737 N N . GLU A 1 94 ? 5.875 5.386 8.617 1.00 97.19 94 GLU A N 1
ATOM 738 C CA . GLU A 1 94 ? 7.252 5.512 9.100 1.00 97.19 94 GLU A CA 1
ATOM 739 C C . GLU A 1 94 ? 8.191 4.672 8.230 1.00 97.19 94 GLU A C 1
ATOM 741 O O . GLU A 1 94 ? 7.852 3.565 7.834 1.00 97.19 94 GLU A O 1
ATOM 746 N N . GLU A 1 95 ? 9.346 5.215 7.836 1.00 96.00 95 GLU A N 1
ATOM 747 C CA . GLU A 1 95 ? 10.281 4.450 7.000 1.00 96.00 95 GLU A CA 1
ATOM 748 C C . GLU A 1 95 ? 10.953 3.349 7.820 1.00 96.00 95 GLU A C 1
ATOM 750 O O . GLU A 1 95 ? 11.416 3.607 8.925 1.00 96.00 95 GLU A O 1
ATOM 755 N N . SER A 1 96 ? 11.046 2.152 7.244 1.00 95.44 96 SER A N 1
ATOM 756 C CA . SER A 1 96 ? 11.685 0.991 7.868 1.00 95.44 96 SER A CA 1
ATOM 757 C C . SER A 1 96 ? 12.818 0.464 6.982 1.00 95.44 96 SER A C 1
ATOM 759 O O . SER A 1 96 ? 12.974 0.888 5.828 1.00 95.44 96 SER A O 1
ATOM 761 N N . GLU A 1 97 ? 13.655 -0.416 7.528 1.00 94.81 97 GLU A N 1
ATOM 762 C CA . GLU A 1 97 ? 14.744 -1.035 6.772 1.00 94.81 97 GLU A CA 1
ATOM 763 C C . GLU A 1 97 ? 14.184 -2.098 5.807 1.00 94.81 97 GLU A C 1
ATOM 765 O O . GLU A 1 97 ? 13.422 -2.967 6.241 1.00 94.81 97 GLU A O 1
ATOM 770 N N . PRO A 1 98 ? 14.522 -2.044 4.500 1.00 94.00 98 PRO A N 1
ATOM 771 C CA . PRO A 1 98 ? 14.089 -3.055 3.538 1.00 94.00 98 PRO A CA 1
ATOM 772 C C . PRO A 1 98 ? 14.628 -4.443 3.883 1.00 94.00 98 PRO A C 1
ATOM 774 O O . PRO A 1 98 ? 15.812 -4.593 4.186 1.00 94.00 98 PRO A O 1
ATOM 777 N N . GLU A 1 99 ? 13.787 -5.463 3.746 1.00 90.44 99 GLU A N 1
ATOM 778 C CA . GLU A 1 99 ? 14.171 -6.857 3.954 1.00 90.44 99 GLU A CA 1
ATOM 779 C C . GLU A 1 99 ? 14.130 -7.657 2.646 1.00 90.44 99 GLU A C 1
ATOM 781 O O . GLU A 1 99 ? 13.247 -7.500 1.801 1.00 90.44 99 GLU A O 1
ATOM 786 N N . GLY A 1 100 ? 15.107 -8.550 2.460 1.00 88.88 100 GLY A N 1
ATOM 787 C CA . GLY A 1 100 ? 15.169 -9.438 1.297 1.00 88.88 100 GLY A CA 1
ATOM 788 C C . GLY A 1 100 ? 15.237 -8.690 -0.040 1.00 88.88 100 GLY A C 1
ATOM 789 O O . GLY A 1 100 ? 16.270 -8.123 -0.390 1.00 88.88 100 GLY A O 1
ATOM 790 N N . ASP A 1 101 ? 14.144 -8.738 -0.805 1.00 88.88 101 ASP A N 1
ATOM 791 C CA . ASP A 1 101 ? 14.033 -8.135 -2.140 1.00 88.88 101 ASP A CA 1
ATOM 792 C C . ASP A 1 101 ? 13.336 -6.765 -2.138 1.00 88.88 101 ASP A C 1
ATOM 794 O O . ASP A 1 101 ? 13.044 -6.222 -3.206 1.00 88.88 101 ASP A O 1
ATOM 798 N N . GLU A 1 102 ? 13.060 -6.192 -0.967 1.00 92.75 102 GLU A N 1
ATOM 799 C CA . GLU A 1 102 ? 12.428 -4.881 -0.840 1.00 92.75 102 GLU A CA 1
ATOM 800 C C . GLU A 1 102 ? 13.360 -3.732 -1.258 1.00 92.75 102 GLU A C 1
ATOM 802 O O . GLU A 1 102 ? 14.563 -3.721 -1.000 1.00 92.75 102 GLU A O 1
ATOM 807 N N . LYS A 1 103 ? 12.780 -2.720 -1.907 1.00 92.38 103 LYS A N 1
ATOM 808 C CA . LYS A 1 103 ? 13.443 -1.459 -2.276 1.00 92.38 103 LYS A CA 1
ATOM 809 C C . LYS A 1 103 ? 13.089 -0.333 -1.325 1.00 92.38 103 LYS A C 1
ATOM 811 O O . LYS A 1 103 ? 13.929 0.493 -0.975 1.00 92.38 103 LYS A O 1
ATOM 816 N N . PHE A 1 104 ? 11.809 -0.270 -0.981 1.00 93.88 104 PHE A N 1
ATOM 817 C CA . PHE A 1 104 ? 11.226 0.714 -0.088 1.00 93.88 104 PHE A CA 1
ATOM 818 C C . PHE A 1 104 ? 10.258 -0.017 0.822 1.00 93.88 104 PHE A C 1
ATOM 820 O O . PHE A 1 104 ? 9.477 -0.828 0.328 1.00 93.88 104 PHE A O 1
ATOM 827 N N . VAL A 1 105 ? 10.282 0.315 2.106 1.00 96.81 105 VAL A N 1
ATOM 828 C CA . VAL A 1 105 ? 9.354 -0.252 3.073 1.00 96.81 105 VAL A CA 1
ATOM 829 C C . VAL A 1 105 ? 9.000 0.772 4.144 1.00 96.81 105 VAL A C 1
ATOM 831 O O . VAL A 1 105 ? 9.771 1.699 4.431 1.00 96.81 105 VAL A O 1
ATOM 834 N N . TRP A 1 106 ? 7.803 0.617 4.688 1.00 97.81 106 TRP A N 1
ATOM 835 C CA . TRP A 1 106 ? 7.246 1.427 5.751 1.00 97.81 106 TRP A CA 1
ATOM 836 C C . TRP A 1 106 ? 6.533 0.539 6.763 1.00 97.81 106 TRP A C 1
ATOM 838 O O . TRP A 1 106 ? 5.786 -0.352 6.362 1.00 97.81 106 TRP A O 1
ATOM 848 N N . GLU A 1 107 ? 6.712 0.851 8.043 1.00 97.50 107 GLU A N 1
ATOM 849 C CA . GLU A 1 107 ? 5.751 0.452 9.070 1.00 97.50 107 GLU A CA 1
ATOM 850 C C . GLU A 1 107 ? 4.621 1.481 9.075 1.00 97.50 107 GLU A C 1
ATOM 852 O O . GLU A 1 107 ? 4.851 2.696 8.982 1.00 97.50 107 GLU A O 1
ATOM 857 N N . VAL A 1 108 ? 3.386 0.996 9.108 1.00 96.38 108 VAL A N 1
ATOM 858 C CA . VAL A 1 108 ? 2.198 1.811 8.886 1.00 96.38 108 VAL A CA 1
ATOM 859 C C . VAL A 1 108 ? 1.173 1.547 9.966 1.00 96.38 108 VAL A C 1
ATOM 861 O O . VAL A 1 108 ? 0.849 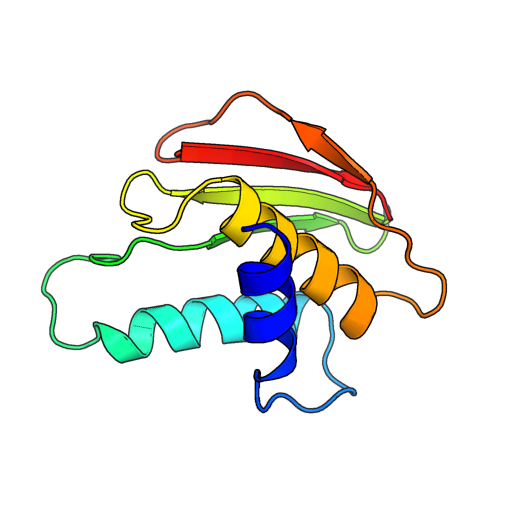0.401 10.240 1.00 96.38 108 VAL A O 1
ATOM 864 N N . THR A 1 109 ? 0.625 2.617 10.530 1.00 96.38 109 THR A N 1
ATOM 865 C CA . THR A 1 109 ? -0.520 2.581 11.450 1.00 96.38 109 THR A CA 1
ATOM 866 C C . THR A 1 109 ? -1.634 3.469 10.901 1.00 96.38 109 THR A C 1
ATOM 868 O O . THR A 1 109 ? -1.328 4.435 10.193 1.00 96.38 109 THR A O 1
ATOM 871 N N . TRP A 1 110 ? -2.915 3.161 11.146 1.00 94.31 110 TRP A N 1
ATOM 872 C CA . TRP A 1 110 ? -4.032 3.993 10.652 1.00 94.31 110 TRP A CA 1
ATOM 873 C C . TRP A 1 110 ? -5.267 4.067 11.543 1.00 94.31 110 TRP A C 1
ATOM 875 O O . TRP A 1 110 ? -5.513 3.163 12.369 1.00 94.31 110 TRP A O 1
#

Radius of gyration: 13.32 Å; chains: 1; bounding box: 32×29×36 Å

Foldseek 3Di:
DLVQLLVVLVPPPDDLPDALVVSQVVQQVVQCVVVVVDPDPRQCWGKDWDDDLVQQKIKTFIFPNHPDDPSNSVSNVQNSCCRRNDVPDDKDWAWDDDDDGTDTITIIGD